Protein AF-A0A965Y9M8-F1 (afdb_monomer)

Sequence (93 aa):
MVDLRAIVDTLVEIGFMQVILPFILVYAVTYAILQKSKIFSYDSGSSEPGHVKNVNAIIAFVFGVFVVASITTVNAIESLIVGISLVLIFILV

Radius of gyration: 20.88 Å; Cα contacts (8 Å, |Δi|>4): 40; chains: 1; bounding box: 46×51×54 Å

Structure (mmCIF, N/CA/C/O backbone):
data_AF-A0A965Y9M8-F1
#
_entry.id   AF-A0A965Y9M8-F1
#
loop_
_atom_site.group_PDB
_atom_site.id
_atom_site.type_symbol
_atom_site.label_atom_id
_atom_site.label_alt_id
_atom_site.label_comp_id
_atom_site.label_asym_id
_atom_site.label_entity_id
_atom_site.label_seq_id
_atom_site.pdbx_PDB_ins_code
_atom_site.Cartn_x
_atom_site.Cartn_y
_atom_site.Cartn_z
_atom_site.occupancy
_atom_site.B_iso_or_equiv
_atom_site.auth_seq_id
_atom_site.auth_comp_id
_atom_site.auth_asym_id
_atom_site.auth_atom_id
_atom_site.pdbx_PDB_model_num
ATOM 1 N N . MET A 1 1 ? 12.602 -31.165 1.422 1.00 63.47 1 MET A N 1
ATOM 2 C CA . MET A 1 1 ? 12.620 -30.336 2.643 1.00 63.47 1 MET A CA 1
ATOM 3 C C . MET A 1 1 ? 12.382 -28.917 2.164 1.00 63.47 1 MET A C 1
ATOM 5 O O . MET A 1 1 ? 13.081 -28.506 1.252 1.00 63.47 1 MET A O 1
ATOM 9 N N . VAL A 1 2 ? 11.302 -28.261 2.590 1.00 76.56 2 VAL A N 1
ATOM 10 C CA . VAL A 1 2 ? 10.966 -26.924 2.074 1.00 76.56 2 VAL A CA 1
ATOM 11 C C . VAL A 1 2 ? 11.921 -25.924 2.720 1.00 76.56 2 VAL A C 1
ATOM 13 O O . VAL A 1 2 ? 11.847 -25.704 3.927 1.00 76.56 2 VAL A O 1
ATOM 16 N N . ASP A 1 3 ? 12.836 -25.369 1.928 1.00 90.38 3 ASP A N 1
ATOM 17 C CA . ASP A 1 3 ? 13.780 -24.351 2.384 1.00 90.38 3 ASP A CA 1
ATOM 18 C C . ASP A 1 3 ? 13.091 -22.989 2.512 1.00 90.38 3 ASP A C 1
ATOM 20 O O . ASP A 1 3 ? 12.255 -22.618 1.687 1.00 90.38 3 ASP A O 1
ATOM 24 N N . LEU A 1 4 ? 13.483 -22.202 3.520 1.00 89.19 4 LEU A N 1
ATOM 25 C CA . LEU A 1 4 ? 12.942 -20.857 3.765 1.00 89.19 4 LEU A CA 1
ATOM 26 C C . LEU A 1 4 ? 13.042 -19.957 2.523 1.00 89.19 4 LEU A C 1
ATOM 28 O O . LEU A 1 4 ? 12.145 -19.163 2.252 1.00 89.19 4 LEU A O 1
ATOM 32 N N . ARG A 1 5 ? 14.107 -20.129 1.734 1.00 88.69 5 ARG A N 1
ATOM 33 C CA . ARG A 1 5 ? 14.316 -19.411 0.475 1.00 88.69 5 ARG A CA 1
ATOM 34 C C . ARG A 1 5 ? 13.213 -19.701 -0.546 1.00 88.69 5 ARG A C 1
ATOM 36 O O . ARG A 1 5 ? 12.686 -18.766 -1.127 1.00 88.69 5 ARG A O 1
ATOM 43 N N . ALA A 1 6 ? 12.792 -20.960 -0.679 1.00 90.75 6 ALA A N 1
ATOM 44 C CA . ALA A 1 6 ? 11.715 -21.338 -1.594 1.00 90.75 6 ALA A CA 1
ATOM 45 C C . ALA A 1 6 ? 10.368 -20.715 -1.189 1.00 90.75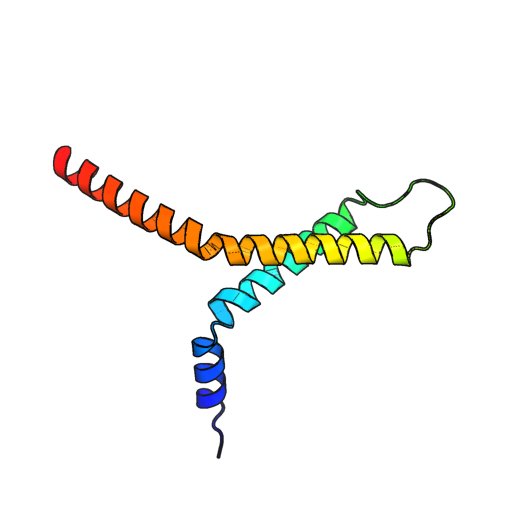 6 ALA A C 1
ATOM 47 O O . ALA A 1 6 ? 9.591 -20.305 -2.047 1.00 90.75 6 ALA A O 1
ATOM 48 N N . ILE A 1 7 ? 10.102 -20.591 0.117 1.00 88.75 7 ILE A N 1
ATOM 49 C CA . ILE A 1 7 ? 8.891 -19.930 0.629 1.00 88.75 7 ILE A CA 1
ATOM 50 C C . ILE A 1 7 ? 8.923 -18.430 0.319 1.00 88.75 7 ILE A C 1
ATOM 52 O O . ILE A 1 7 ? 7.920 -17.876 -0.123 1.00 88.75 7 ILE A O 1
ATOM 56 N N . VAL A 1 8 ? 10.068 -17.778 0.537 1.00 89.00 8 VAL A N 1
ATOM 57 C CA . VAL A 1 8 ? 10.237 -16.348 0.242 1.00 89.00 8 VAL A CA 1
ATOM 58 C C . VAL A 1 8 ? 10.104 -16.082 -1.255 1.00 89.00 8 VAL A C 1
ATOM 60 O O . VAL A 1 8 ? 9.364 -15.178 -1.630 1.00 89.00 8 VAL A O 1
ATOM 63 N N . ASP A 1 9 ? 10.743 -16.890 -2.099 1.00 89.69 9 ASP A N 1
ATOM 64 C CA . ASP A 1 9 ? 10.654 -16.756 -3.556 1.00 89.69 9 ASP A CA 1
ATOM 65 C C . ASP A 1 9 ? 9.200 -16.927 -4.029 1.00 89.69 9 ASP A C 1
ATOM 67 O O . ASP A 1 9 ? 8.698 -16.101 -4.789 1.00 89.69 9 ASP A O 1
ATOM 71 N N . THR A 1 10 ? 8.469 -17.897 -3.467 1.00 88.50 10 THR A N 1
ATOM 72 C CA . THR A 1 10 ? 7.031 -18.071 -3.740 1.00 88.50 10 THR A CA 1
ATOM 73 C C . THR A 1 10 ? 6.223 -16.837 -3.320 1.00 88.50 10 THR A C 1
ATOM 75 O O . THR A 1 10 ? 5.346 -16.393 -4.055 1.00 88.50 10 THR A O 1
ATOM 78 N N . LEU A 1 11 ? 6.516 -16.244 -2.154 1.00 86.44 11 LEU A N 1
ATOM 79 C CA . LEU A 1 11 ? 5.855 -15.019 -1.681 1.00 86.44 11 LEU A CA 1
ATOM 80 C C . LEU A 1 11 ? 6.125 -13.817 -2.599 1.00 86.44 11 LEU A C 1
ATOM 82 O O . LEU A 1 11 ? 5.246 -12.981 -2.816 1.00 86.44 11 LEU A O 1
ATOM 86 N N . VAL A 1 12 ? 7.338 -13.715 -3.133 1.00 86.94 12 VAL A N 1
ATOM 87 C CA . VAL A 1 12 ? 7.699 -12.660 -4.082 1.00 86.94 12 VAL A CA 1
ATOM 88 C C . VAL A 1 12 ? 6.968 -12.862 -5.409 1.00 86.94 12 VAL A C 1
ATOM 90 O O . VAL A 1 12 ? 6.394 -11.902 -5.922 1.00 86.94 12 VAL A O 1
ATOM 93 N N . GLU A 1 13 ? 6.913 -14.091 -5.924 1.00 87.25 13 GLU A N 1
ATOM 94 C CA . GLU A 1 13 ? 6.234 -14.421 -7.185 1.00 87.25 13 GLU A CA 1
ATOM 95 C C . GLU A 1 13 ? 4.723 -14.173 -7.143 1.00 87.25 13 GLU A C 1
ATOM 97 O O . GLU A 1 13 ? 4.164 -13.650 -8.105 1.00 87.25 13 GLU A O 1
ATOM 102 N N . ILE A 1 14 ? 4.053 -14.454 -6.019 1.00 87.19 14 ILE A N 1
ATOM 103 C CA . ILE A 1 14 ? 2.619 -14.140 -5.854 1.00 87.19 14 ILE A CA 1
ATOM 104 C C . ILE A 1 14 ? 2.343 -12.636 -5.686 1.00 87.19 14 ILE A C 1
ATOM 106 O O . ILE A 1 14 ? 1.197 -12.234 -5.485 1.00 87.19 14 ILE A O 1
ATOM 110 N N . GLY A 1 15 ? 3.377 -11.790 -5.725 1.00 83.19 15 GLY A N 1
ATOM 111 C CA . GLY A 1 15 ? 3.237 -10.342 -5.629 1.00 83.19 15 GLY A CA 1
ATOM 112 C C . GLY A 1 15 ? 3.007 -9.830 -4.207 1.00 83.19 15 GLY A C 1
ATOM 113 O O . GLY A 1 15 ? 2.516 -8.714 -4.042 1.00 83.19 15 GLY A O 1
ATOM 114 N N . PHE A 1 16 ? 3.384 -10.583 -3.164 1.00 87.94 16 PHE A N 1
ATOM 115 C CA . PHE A 1 16 ? 3.196 -10.170 -1.763 1.00 87.94 16 PHE A CA 1
ATOM 116 C C . PHE A 1 16 ? 3.806 -8.789 -1.482 1.00 87.94 16 PHE A C 1
ATOM 118 O O . PHE A 1 16 ? 3.164 -7.917 -0.897 1.00 87.94 16 PHE A O 1
ATOM 125 N N . MET A 1 17 ? 5.032 -8.564 -1.962 1.00 88.56 17 MET A N 1
ATOM 126 C CA . MET A 1 17 ? 5.738 -7.290 -1.796 1.00 88.56 17 MET A CA 1
ATOM 127 C C . MET A 1 17 ? 5.105 -6.146 -2.595 1.00 88.56 17 MET A C 1
ATOM 129 O O . MET A 1 17 ? 5.142 -5.003 -2.152 1.00 88.56 17 MET A O 1
ATOM 133 N N . GLN A 1 18 ? 4.523 -6.444 -3.757 1.00 87.50 18 GLN A N 1
ATOM 134 C CA . GLN A 1 18 ? 3.960 -5.434 -4.657 1.00 87.50 18 GLN A CA 1
ATOM 135 C C . GLN A 1 18 ? 2.514 -5.066 -4.302 1.00 87.50 18 GLN A C 1
ATOM 137 O O . GLN A 1 18 ? 2.065 -3.974 -4.631 1.00 87.50 18 GLN A O 1
ATOM 142 N N . VAL A 1 19 ? 1.789 -5.960 -3.625 1.00 90.56 19 VAL A N 1
ATOM 143 C CA . VAL A 1 19 ? 0.354 -5.815 -3.349 1.00 90.56 19 VAL A CA 1
ATOM 144 C C . VAL A 1 19 ? 0.068 -5.752 -1.853 1.00 90.56 19 VAL A C 1
ATOM 146 O O . VAL A 1 19 ? -0.509 -4.778 -1.372 1.00 90.56 19 VAL A O 1
ATOM 149 N N . ILE A 1 20 ? 0.482 -6.767 -1.090 1.00 91.94 20 ILE A N 1
ATOM 150 C CA . ILE A 1 20 ? 0.099 -6.895 0.323 1.00 91.94 20 ILE A CA 1
ATOM 151 C C . ILE A 1 20 ? 0.839 -5.887 1.196 1.00 91.94 20 ILE A C 1
ATOM 153 O O . ILE A 1 20 ? 0.227 -5.250 2.053 1.00 91.94 20 ILE A O 1
ATOM 157 N N . LEU A 1 21 ? 2.140 -5.706 0.976 1.00 92.88 21 LEU A N 1
ATOM 158 C CA . LEU A 1 21 ? 2.923 -4.751 1.755 1.00 92.88 21 LEU A CA 1
ATOM 159 C C . LEU A 1 21 ? 2.394 -3.302 1.637 1.00 92.88 21 LEU A C 1
ATOM 161 O O . LEU A 1 21 ? 2.107 -2.704 2.679 1.00 92.88 21 LEU A O 1
ATOM 165 N N . PRO A 1 22 ? 2.198 -2.730 0.428 1.00 92.44 22 PRO A N 1
ATOM 166 C CA . PRO A 1 22 ? 1.628 -1.389 0.303 1.00 92.44 22 PRO A CA 1
ATOM 167 C C . PRO A 1 22 ? 0.183 -1.317 0.806 1.00 92.44 22 PRO A C 1
ATOM 169 O O . PRO A 1 22 ? -0.182 -0.325 1.436 1.00 92.44 22 PRO A O 1
ATOM 172 N N . PHE A 1 23 ? -0.621 -2.370 0.618 1.00 95.44 23 PHE A N 1
ATOM 173 C CA . PHE A 1 23 ? -1.976 -2.440 1.168 1.00 95.44 23 PHE A CA 1
ATOM 174 C C . PHE A 1 23 ? -1.992 -2.273 2.691 1.00 95.44 23 PHE A C 1
ATOM 176 O O . PHE A 1 23 ? -2.711 -1.417 3.207 1.00 95.44 23 PHE A O 1
ATOM 183 N N . ILE A 1 24 ? -1.186 -3.062 3.412 1.00 96.00 24 ILE A N 1
ATOM 184 C CA . ILE A 1 24 ? -1.127 -3.022 4.881 1.00 96.00 24 ILE A CA 1
ATOM 185 C C . ILE A 1 24 ? -0.696 -1.633 5.354 1.00 96.00 24 ILE A C 1
ATOM 187 O O . ILE A 1 24 ? -1.265 -1.106 6.311 1.00 96.00 24 ILE A O 1
ATOM 191 N N . LEU A 1 25 ? 0.277 -1.023 4.672 1.00 96.19 25 LEU A N 1
ATOM 192 C CA . LEU A 1 25 ? 0.776 0.303 5.017 1.00 96.19 25 LEU A CA 1
ATOM 193 C C . LEU A 1 25 ? -0.308 1.375 4.852 1.00 96.19 25 LEU A C 1
ATOM 195 O O . LEU A 1 25 ? -0.567 2.135 5.786 1.00 96.19 25 LEU A O 1
ATOM 199 N N . VAL A 1 26 ? -0.988 1.407 3.704 1.00 97.00 26 VAL A N 1
ATOM 200 C CA . VAL A 1 26 ? -2.072 2.367 3.440 1.00 97.00 26 VAL A CA 1
ATOM 201 C C . VAL A 1 26 ? -3.239 2.146 4.395 1.00 97.00 26 VAL A C 1
ATOM 203 O O . VAL A 1 26 ? -3.758 3.115 4.950 1.00 97.00 26 VAL A O 1
ATOM 206 N N . TYR A 1 27 ? -3.624 0.890 4.630 1.00 97.50 27 TYR A N 1
ATOM 207 C CA . TYR A 1 27 ? -4.680 0.536 5.571 1.00 97.50 27 TYR A CA 1
ATOM 208 C C . TYR A 1 27 ? -4.360 1.057 6.975 1.00 97.50 27 TYR A C 1
ATOM 210 O O . TYR A 1 27 ? -5.162 1.782 7.562 1.00 97.50 27 TYR A O 1
ATOM 218 N N . ALA A 1 28 ? -3.174 0.741 7.502 1.00 96.88 28 ALA A N 1
ATOM 219 C CA . ALA A 1 28 ? -2.781 1.114 8.856 1.00 96.88 28 ALA A CA 1
ATOM 220 C C . ALA A 1 28 ? -2.706 2.637 9.032 1.00 96.88 28 ALA A C 1
ATOM 222 O O . ALA A 1 28 ? -3.238 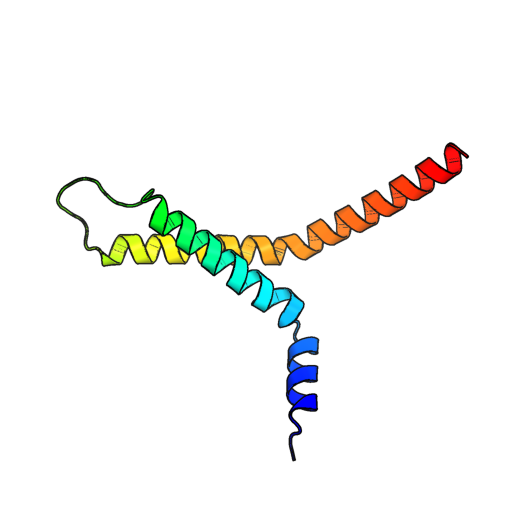3.173 10.006 1.00 96.88 28 ALA A O 1
ATOM 223 N N . VAL A 1 29 ? -2.094 3.340 8.075 1.00 97.31 29 VAL A N 1
ATOM 224 C CA . VAL A 1 29 ? -1.977 4.803 8.102 1.00 97.31 29 VAL A CA 1
ATOM 225 C C . VAL A 1 29 ? -3.355 5.458 8.004 1.00 97.31 29 VAL A C 1
ATOM 227 O O . VAL A 1 29 ? -3.691 6.297 8.838 1.00 97.31 29 VAL A O 1
ATOM 230 N N . THR A 1 30 ? -4.184 5.046 7.043 1.00 96.12 30 THR A N 1
ATOM 231 C CA . THR A 1 30 ? -5.534 5.601 6.854 1.00 96.12 30 THR A CA 1
ATOM 232 C C . THR A 1 30 ? -6.402 5.346 8.081 1.00 96.12 30 THR A C 1
ATOM 234 O O . THR A 1 30 ? -7.021 6.272 8.602 1.00 96.12 30 THR A O 1
ATOM 237 N N . TYR A 1 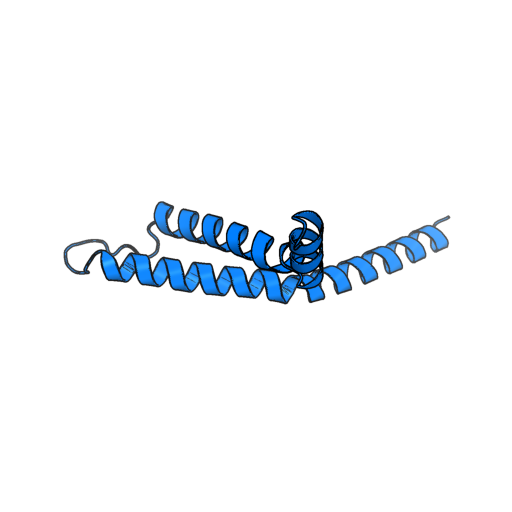31 ? -6.395 4.120 8.608 1.00 94.62 31 TYR A N 1
ATOM 238 C CA . TYR A 1 31 ? -7.134 3.766 9.817 1.00 94.62 31 TYR A CA 1
ATOM 239 C C . TYR A 1 31 ? -6.700 4.619 11.018 1.00 94.62 31 TYR A C 1
ATOM 241 O O . TYR A 1 31 ? -7.544 5.181 11.718 1.00 94.62 31 TYR A O 1
ATOM 249 N N . ALA A 1 32 ? -5.389 4.782 11.229 1.00 94.19 32 ALA A N 1
ATOM 250 C CA . ALA A 1 32 ? -4.854 5.601 12.313 1.00 94.19 32 ALA A CA 1
ATOM 251 C C . ALA A 1 32 ? -5.246 7.083 12.175 1.00 94.19 32 ALA A C 1
ATOM 253 O O . ALA A 1 32 ? -5.609 7.722 13.166 1.00 94.19 32 ALA A O 1
ATOM 254 N N . ILE A 1 33 ? -5.227 7.628 10.954 1.00 94.94 33 ILE A N 1
ATOM 255 C CA . ILE A 1 33 ? -5.664 9.003 10.671 1.00 94.94 33 ILE A CA 1
ATOM 256 C C . ILE A 1 33 ? -7.160 9.168 10.966 1.00 94.94 33 ILE A C 1
ATOM 258 O O . ILE A 1 33 ? -7.547 10.120 11.648 1.00 94.94 33 ILE A O 1
ATOM 262 N N . LEU A 1 34 ? -8.009 8.239 10.516 1.00 91.44 34 LEU A N 1
ATOM 263 C CA . LEU A 1 34 ? -9.455 8.267 10.776 1.00 91.44 34 LEU A CA 1
ATOM 264 C C . LEU A 1 34 ? -9.773 8.150 12.272 1.00 91.44 34 LEU A C 1
ATOM 266 O O . LEU A 1 34 ? -10.669 8.823 12.783 1.00 91.44 34 LEU A O 1
ATOM 270 N N . GLN A 1 35 ? -8.999 7.349 13.005 1.00 88.44 35 GLN A N 1
ATOM 271 C CA . GLN A 1 35 ? -9.150 7.215 14.450 1.00 88.44 35 GLN A CA 1
ATOM 272 C C . GLN A 1 35 ? -8.709 8.480 15.202 1.00 88.44 35 GLN A C 1
ATOM 274 O O . GLN A 1 35 ? -9.387 8.898 16.141 1.00 88.44 35 GLN A O 1
ATOM 279 N N . LYS A 1 36 ? -7.601 9.112 14.793 1.00 88.88 36 LYS A N 1
ATOM 280 C CA . LYS A 1 36 ? -7.086 10.337 15.427 1.00 88.88 36 LYS A CA 1
ATOM 281 C C . LYS A 1 36 ? -7.950 11.561 15.122 1.00 88.88 36 LYS A C 1
ATOM 283 O O . LYS A 1 36 ? -8.142 12.399 15.998 1.00 88.88 36 LYS A O 1
ATOM 288 N N . SER A 1 37 ? -8.459 11.660 13.897 1.00 88.12 37 SER A N 1
ATOM 289 C CA . SER A 1 37 ? -9.276 12.793 13.445 1.00 88.12 37 SER A CA 1
ATOM 290 C C . SER A 1 37 ? -10.690 12.791 14.021 1.00 88.12 37 SER A C 1
ATOM 292 O O . SER A 1 37 ? -11.334 13.834 14.011 1.00 88.12 37 SER A O 1
ATOM 294 N N . LYS A 1 38 ? -11.174 11.648 14.533 1.00 82.44 38 LYS A N 1
ATOM 295 C CA . LYS A 1 38 ? -12.530 11.495 15.084 1.00 82.44 38 LYS A CA 1
ATOM 296 C C . LYS A 1 38 ? -13.642 11.947 14.119 1.00 82.44 38 LYS A C 1
ATOM 298 O O . LYS A 1 38 ? -14.740 12.243 14.572 1.00 82.44 38 LYS A O 1
ATOM 303 N N . ILE A 1 39 ? -13.394 11.921 12.804 1.00 81.88 39 ILE A N 1
ATOM 304 C CA . 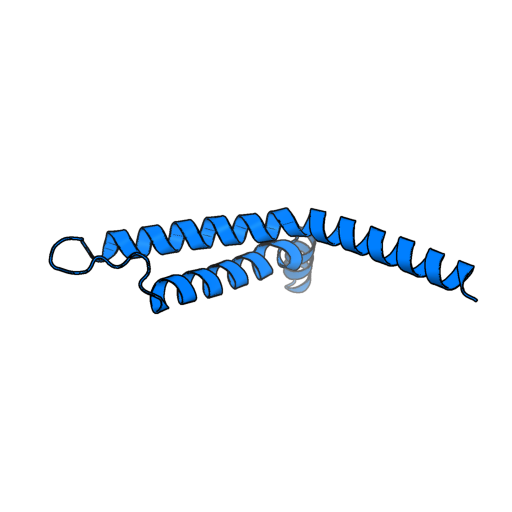ILE A 1 39 ? -14.345 12.354 11.758 1.00 81.88 39 ILE A CA 1
ATOM 305 C C . ILE A 1 39 ? -15.715 11.677 11.897 1.00 81.88 39 ILE A C 1
ATOM 307 O O . ILE A 1 39 ? -16.742 12.313 11.694 1.00 81.88 39 ILE A O 1
ATOM 311 N N . PHE A 1 40 ? -15.723 10.395 12.264 1.00 79.62 40 PHE A N 1
ATOM 312 C CA . PHE A 1 40 ? -16.940 9.594 12.422 1.00 79.62 40 PHE A CA 1
ATOM 313 C C . PHE A 1 40 ? -17.356 9.402 13.887 1.00 79.62 40 PHE A C 1
ATOM 315 O O . PHE A 1 40 ? -18.226 8.587 14.181 1.00 79.62 40 PHE A O 1
ATOM 322 N N . SER A 1 41 ? -16.714 10.098 14.833 1.00 66.31 41 SER A N 1
ATOM 323 C CA . SER A 1 41 ? -17.141 10.056 16.233 1.00 66.31 41 SER A CA 1
ATOM 324 C C . SER A 1 41 ? -18.351 10.964 16.412 1.00 66.31 41 SER A C 1
ATOM 326 O O . SER A 1 41 ? -18.256 12.166 16.188 1.00 66.31 41 SER A O 1
ATOM 328 N N . TYR A 1 42 ? -19.480 10.392 16.827 1.00 63.88 42 TYR A N 1
ATOM 329 C CA . TYR A 1 42 ? -20.653 11.177 17.194 1.00 63.88 42 TYR A CA 1
ATOM 330 C C . TYR A 1 42 ? -20.388 11.940 18.492 1.00 63.88 42 TYR A C 1
ATOM 332 O O . TYR A 1 42 ? -19.974 11.356 19.497 1.00 63.88 42 TYR A O 1
ATOM 340 N N . ASP A 1 43 ? -20.631 13.247 18.453 1.00 59.91 43 ASP A N 1
ATOM 341 C CA . ASP A 1 43 ? -20.700 14.078 19.644 1.00 59.91 43 ASP A CA 1
ATOM 342 C C . ASP A 1 43 ? -22.007 13.733 20.377 1.00 59.91 43 ASP A C 1
ATOM 344 O O . ASP A 1 43 ? -23.076 13.727 19.773 1.00 59.91 43 ASP A O 1
ATOM 348 N N . SER A 1 44 ? -21.930 13.461 21.6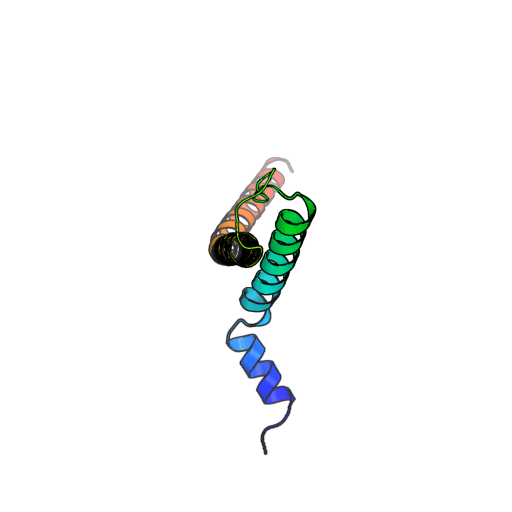78 1.00 50.41 44 SER A N 1
ATOM 349 C CA . SER A 1 44 ? -23.086 13.296 22.582 1.00 50.41 44 SER A CA 1
ATOM 350 C C . SER A 1 44 ? -23.943 12.012 22.455 1.00 50.41 44 SER A C 1
ATOM 352 O O . SER A 1 44 ? -24.872 11.894 21.663 1.00 50.41 44 SER A O 1
ATOM 354 N N . GLY A 1 45 ? -23.740 11.080 23.392 1.00 53.59 45 GLY A N 1
ATOM 355 C CA . GLY A 1 45 ? -24.847 10.389 24.077 1.00 53.59 45 GLY A CA 1
ATOM 356 C C . GLY A 1 45 ? -25.457 9.120 23.470 1.00 53.59 45 GLY A C 1
ATOM 357 O O . GLY A 1 45 ? -26.075 8.368 24.217 1.00 53.59 45 GLY A O 1
ATOM 358 N N . SER A 1 46 ? -25.290 8.810 22.185 1.00 56.16 46 SER A N 1
ATOM 359 C CA . SER A 1 46 ? -25.848 7.559 21.641 1.00 56.16 46 SER A CA 1
ATOM 360 C C . SER A 1 46 ? -25.128 7.098 20.384 1.00 56.16 46 SER A C 1
ATOM 362 O O . SER A 1 46 ? -25.422 7.547 19.286 1.00 56.16 46 SER A O 1
ATOM 364 N N . SER A 1 47 ? -24.155 6.206 20.544 1.00 51.06 47 SER A N 1
ATOM 365 C CA . SER A 1 47 ? -23.712 5.260 19.515 1.00 51.06 47 SER A CA 1
ATOM 366 C C . SER A 1 47 ? -22.699 4.328 20.151 1.00 51.06 47 SER A C 1
ATOM 368 O O . SER A 1 47 ? -21.727 4.778 20.759 1.00 51.06 47 SER A O 1
ATOM 370 N N . GLU A 1 48 ? -22.936 3.026 20.045 1.00 57.28 48 GLU A N 1
ATOM 371 C CA . GLU A 1 48 ? -22.023 2.032 20.584 1.00 57.28 48 GLU A CA 1
ATOM 372 C C . GLU A 1 48 ? -20.614 2.237 19.999 1.00 57.28 48 GLU A C 1
ATOM 374 O O . GLU A 1 48 ? -20.462 2.308 18.774 1.00 57.28 48 GLU A O 1
ATOM 379 N N . PRO A 1 49 ? -19.560 2.290 20.832 1.00 57.97 49 PRO A N 1
ATOM 380 C CA . PRO A 1 49 ? -18.186 2.513 20.377 1.00 57.97 49 PRO A CA 1
ATOM 381 C C . PRO A 1 49 ? -17.682 1.472 19.356 1.00 57.97 49 PRO A C 1
ATOM 383 O O . PRO A 1 49 ? -16.644 1.684 18.725 1.00 57.97 49 PRO A O 1
ATOM 386 N N . GLY A 1 50 ? -18.410 0.365 19.159 1.00 61.03 50 GLY A N 1
ATOM 387 C CA . GLY A 1 50 ? -18.164 -0.611 18.098 1.00 61.03 50 GLY A CA 1
ATOM 388 C C . GLY A 1 50 ? -18.494 -0.108 16.686 1.00 61.03 50 GLY A C 1
ATOM 389 O O . GLY A 1 50 ? -17.759 -0.423 15.753 1.00 61.03 50 GLY A O 1
ATOM 390 N N . HIS A 1 51 ? -19.532 0.718 16.504 1.00 65.69 51 HIS A N 1
ATOM 391 C CA . HIS A 1 51 ? -19.996 1.102 15.164 1.00 65.69 51 HIS A CA 1
ATOM 392 C C . HIS A 1 51 ? -18.990 2.017 14.440 1.00 65.69 51 HIS A C 1
ATOM 394 O O . HIS A 1 51 ? -18.676 1.808 13.271 1.00 65.69 51 HIS A O 1
ATOM 400 N N . VAL A 1 52 ? -18.384 2.966 15.164 1.00 68.50 52 VAL A N 1
ATOM 401 C CA . VAL A 1 52 ? -17.389 3.908 14.615 1.00 68.50 52 VAL A CA 1
ATOM 402 C C . VAL A 1 52 ? -16.087 3.202 14.209 1.00 68.50 52 VAL A C 1
ATOM 404 O O . VAL A 1 52 ? -15.511 3.505 13.164 1.00 68.50 52 VAL A O 1
ATOM 407 N N . LYS A 1 53 ? -15.624 2.222 15.000 1.00 73.94 53 LYS A N 1
ATOM 408 C CA . LYS A 1 53 ? -14.423 1.434 14.664 1.00 73.94 53 LYS A CA 1
ATOM 409 C C . LYS A 1 53 ? -14.622 0.612 13.391 1.00 73.94 53 LYS A C 1
ATOM 411 O O . LYS A 1 53 ? -13.713 0.552 12.565 1.00 73.94 53 LYS A O 1
ATOM 416 N N . ASN A 1 54 ? -15.813 0.041 13.216 1.00 83.00 54 ASN A N 1
ATOM 417 C CA . ASN A 1 54 ? -16.153 -0.745 12.033 1.00 83.00 54 ASN A CA 1
ATOM 418 C C . ASN A 1 54 ? -16.157 0.119 10.764 1.00 83.00 54 ASN A C 1
ATOM 420 O O . ASN A 1 54 ? -15.594 -0.286 9.751 1.00 83.00 54 ASN A O 1
ATOM 424 N N . VAL A 1 55 ? -16.706 1.337 10.831 1.00 88.62 55 VAL A N 1
ATOM 425 C CA . VAL A 1 55 ? -16.705 2.277 9.697 1.00 88.62 55 VAL A CA 1
ATOM 426 C C . VAL A 1 55 ? -15.281 2.694 9.320 1.00 88.62 55 VAL A C 1
ATOM 428 O O . VAL A 1 55 ? -14.912 2.611 8.149 1.00 88.62 55 VAL A O 1
ATOM 431 N N . ASN A 1 56 ? -14.443 3.059 10.296 1.00 91.06 56 ASN A N 1
ATOM 432 C CA . ASN A 1 56 ? -13.044 3.417 10.036 1.00 91.06 56 ASN A CA 1
ATOM 433 C C . ASN A 1 56 ? -12.264 2.274 9.371 1.00 91.06 56 ASN A C 1
ATOM 435 O O . ASN A 1 56 ? -11.478 2.521 8.457 1.00 91.06 56 ASN A O 1
ATOM 439 N N . ALA A 1 57 ? -12.484 1.032 9.814 1.00 93.00 57 ALA A N 1
ATOM 440 C CA . ALA A 1 57 ? -11.848 -0.149 9.237 1.00 93.00 57 ALA A CA 1
ATOM 441 C C . ALA A 1 57 ? -12.290 -0.386 7.786 1.00 93.00 57 ALA A C 1
ATOM 443 O O . ALA A 1 57 ? -11.445 -0.609 6.922 1.00 93.00 57 ALA A O 1
ATOM 444 N N . ILE A 1 58 ? -13.591 -0.278 7.494 1.00 94.94 58 ILE A N 1
ATOM 445 C CA . ILE A 1 58 ? -14.125 -0.443 6.133 1.00 94.94 58 ILE A CA 1
ATOM 446 C C . ILE A 1 58 ? -13.561 0.629 5.197 1.00 94.94 58 ILE A C 1
ATOM 448 O O . ILE A 1 58 ? -13.105 0.310 4.102 1.00 94.94 58 ILE A O 1
ATOM 452 N N . ILE A 1 59 ? -13.540 1.892 5.626 1.00 94.81 59 ILE A N 1
ATOM 453 C CA . ILE A 1 59 ? -13.007 2.984 4.804 1.00 94.81 59 ILE A CA 1
ATOM 454 C C . ILE A 1 59 ? -11.515 2.767 4.549 1.00 94.81 59 ILE A C 1
ATOM 456 O O . ILE A 1 59 ? -11.086 2.790 3.399 1.00 94.81 59 ILE A O 1
ATOM 460 N N . ALA A 1 60 ? -10.726 2.489 5.589 1.00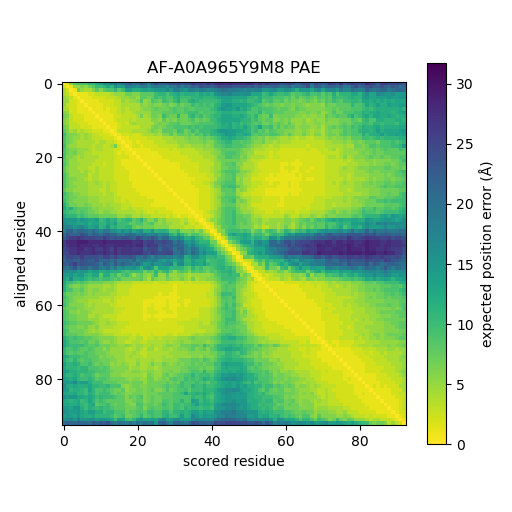 96.38 60 ALA A N 1
ATOM 461 C CA . ALA A 1 60 ? -9.300 2.213 5.433 1.00 96.38 60 ALA A CA 1
ATOM 462 C C . ALA A 1 60 ? -9.032 1.014 4.507 1.00 96.38 60 ALA A C 1
ATOM 464 O O . ALA A 1 60 ? -8.084 1.044 3.723 1.00 96.38 60 ALA A O 1
ATOM 465 N N . PHE A 1 61 ? -9.881 -0.016 4.555 1.00 96.94 61 PHE A N 1
ATOM 466 C CA . PHE A 1 61 ? -9.814 -1.167 3.656 1.00 96.94 61 PHE A CA 1
ATOM 467 C C . PHE A 1 61 ? -10.062 -0.767 2.198 1.00 96.94 61 PHE A C 1
ATOM 469 O O . PHE A 1 61 ? -9.253 -1.089 1.330 1.00 96.94 61 PHE A O 1
ATOM 476 N N . VAL A 1 62 ? -11.130 -0.011 1.931 1.00 97.06 62 VAL A N 1
ATOM 477 C CA . VAL A 1 62 ? -11.462 0.483 0.585 1.00 97.06 62 VAL A CA 1
ATOM 478 C C . VAL A 1 62 ? -10.335 1.356 0.024 1.00 97.06 62 VAL A C 1
ATOM 480 O O . VAL A 1 62 ? -9.923 1.162 -1.118 1.00 97.06 62 VAL A O 1
ATOM 483 N N . PHE A 1 63 ? -9.773 2.258 0.833 1.00 96.31 63 PHE A N 1
ATOM 484 C CA . PHE A 1 63 ? -8.613 3.065 0.441 1.00 96.31 63 PHE A CA 1
ATOM 485 C C . PHE A 1 63 ? -7.377 2.209 0.148 1.00 96.31 63 PHE A C 1
ATOM 487 O O . PHE A 1 63 ? -6.710 2.429 -0.861 1.00 96.31 63 PHE A O 1
ATOM 494 N N . GLY A 1 64 ? -7.093 1.208 0.986 1.00 95.88 64 GLY A N 1
ATOM 495 C CA . GLY A 1 64 ? -6.004 0.262 0.753 1.00 95.88 64 GLY A CA 1
ATOM 496 C C . GLY A 1 64 ? -6.136 -0.446 -0.596 1.00 95.88 64 GLY A C 1
ATOM 497 O O . GLY A 1 64 ? -5.176 -0.489 -1.365 1.00 95.88 64 GLY A O 1
ATOM 498 N N . VAL A 1 65 ? -7.332 -0.946 -0.923 1.00 94.50 65 VAL A N 1
ATOM 499 C CA . VAL A 1 65 ? -7.603 -1.600 -2.214 1.00 94.50 65 VAL A CA 1
ATOM 500 C C . VAL A 1 65 ? -7.472 -0.616 -3.380 1.00 94.50 65 VAL A C 1
ATOM 502 O O . VAL A 1 65 ? -6.869 -0.962 -4.396 1.00 94.50 65 VAL A O 1
ATOM 505 N N . PHE A 1 66 ? -7.978 0.615 -3.248 1.00 94.94 66 PHE A N 1
ATOM 506 C CA . PHE A 1 66 ? -7.861 1.623 -4.306 1.00 94.94 66 PHE A CA 1
ATOM 507 C C . PHE A 1 66 ? -6.415 1.978 -4.634 1.00 94.94 66 PHE A C 1
ATOM 509 O O . PHE A 1 66 ? -6.073 2.097 -5.813 1.00 94.94 66 PHE A O 1
ATOM 516 N N . VAL A 1 67 ? -5.560 2.125 -3.620 1.00 93.88 67 VAL A N 1
ATOM 517 C CA . VAL A 1 67 ? -4.143 2.418 -3.855 1.00 93.88 67 VAL A CA 1
ATOM 518 C C . VAL A 1 67 ? -3.487 1.270 -4.610 1.00 93.88 67 VAL A C 1
ATOM 520 O O . VAL A 1 67 ? -2.859 1.519 -5.633 1.00 93.88 67 VAL A O 1
ATOM 523 N N . VAL A 1 68 ? -3.702 0.024 -4.179 1.00 93.06 68 VAL A N 1
ATOM 524 C CA . VAL A 1 68 ? -3.174 -1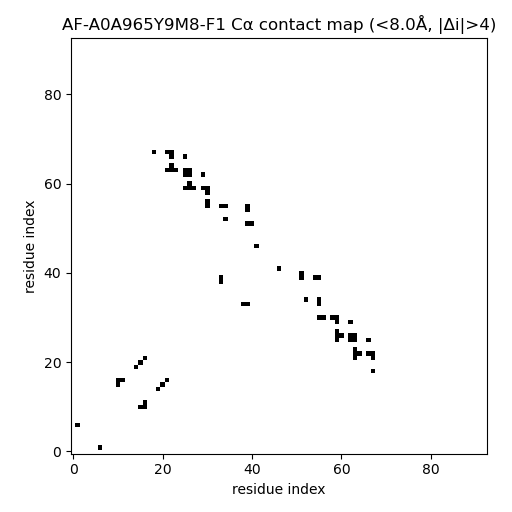.163 -4.872 1.00 93.06 68 VAL A CA 1
ATOM 525 C C . VAL A 1 68 ? -3.635 -1.221 -6.327 1.00 93.06 68 VAL A C 1
ATOM 527 O O . VAL A 1 68 ? -2.817 -1.420 -7.222 1.00 93.06 68 VAL A O 1
ATOM 530 N N . ALA A 1 69 ? -4.928 -1.013 -6.584 1.00 92.56 69 ALA A N 1
ATOM 531 C CA . ALA A 1 69 ? -5.473 -1.030 -7.940 1.00 92.56 69 ALA A CA 1
ATOM 532 C C . ALA A 1 69 ? -4.846 0.060 -8.828 1.00 92.56 69 ALA A C 1
ATOM 534 O O . ALA A 1 69 ? -4.581 -0.163 -10.011 1.00 92.56 69 ALA A O 1
ATOM 535 N N . SER A 1 70 ? -4.549 1.221 -8.240 1.00 92.62 70 SER A N 1
ATOM 536 C CA . SER A 1 70 ? -3.980 2.370 -8.946 1.00 92.62 70 SER A CA 1
ATOM 537 C C . SER A 1 70 ? -2.509 2.186 -9.327 1.00 92.62 70 SER A C 1
ATOM 539 O O . SER A 1 70 ? -2.065 2.850 -10.260 1.00 92.62 70 SER A O 1
ATOM 541 N N . ILE A 1 71 ? -1.761 1.277 -8.681 1.00 88.31 71 ILE A N 1
ATOM 542 C CA . ILE A 1 71 ? -0.322 1.053 -8.945 1.00 88.31 71 ILE A CA 1
ATOM 543 C C . ILE A 1 71 ? -0.062 0.820 -10.439 1.00 88.31 71 ILE A C 1
ATOM 545 O O . ILE A 1 71 ? 0.835 1.422 -11.021 1.00 88.31 71 ILE A O 1
ATOM 549 N N . THR A 1 72 ? -0.883 -0.005 -11.089 1.00 86.38 72 THR A N 1
ATOM 550 C CA . THR A 1 72 ? -0.734 -0.307 -12.524 1.00 86.38 72 THR A CA 1
ATOM 551 C C . THR A 1 72 ? -0.903 0.931 -13.405 1.00 86.38 72 THR A C 1
ATOM 553 O O . THR A 1 72 ? -0.157 1.123 -14.363 1.00 86.38 72 THR A O 1
ATOM 556 N N . THR A 1 73 ? -1.852 1.799 -13.055 1.00 90.00 73 THR A N 1
ATOM 557 C CA . THR A 1 73 ? -2.131 3.036 -13.789 1.00 90.00 73 THR A CA 1
ATOM 558 C C . THR A 1 73 ? -1.025 4.062 -13.564 1.00 90.00 73 THR A C 1
ATOM 560 O O . THR A 1 73 ? -0.577 4.696 -14.516 1.00 90.00 73 THR A O 1
ATOM 563 N N . VAL A 1 74 ? -0.538 4.189 -12.328 1.00 91.19 74 VAL A N 1
ATOM 564 C CA . VAL A 1 74 ? 0.583 5.076 -11.991 1.00 91.19 74 VAL A CA 1
ATOM 565 C C . VAL A 1 74 ? 1.841 4.657 -12.752 1.00 91.19 74 VAL A C 1
ATOM 567 O O . VAL A 1 74 ? 2.438 5.495 -13.419 1.00 91.19 74 VAL A O 1
ATOM 570 N N . ASN A 1 75 ? 2.174 3.364 -12.775 1.00 89.81 75 ASN A N 1
ATOM 571 C CA . ASN A 1 75 ? 3.333 2.853 -13.517 1.00 89.81 75 ASN A CA 1
ATOM 572 C C . ASN A 1 75 ? 3.227 3.121 -15.029 1.00 89.81 75 ASN A C 1
ATOM 574 O O . ASN A 1 75 ? 4.221 3.440 -15.684 1.00 89.81 75 ASN A O 1
ATOM 578 N N . ALA A 1 76 ? 2.022 3.013 -15.599 1.00 90.94 76 ALA A N 1
ATOM 579 C CA . ALA A 1 76 ? 1.793 3.340 -17.003 1.00 90.94 76 ALA A CA 1
ATOM 580 C C . ALA A 1 76 ? 2.044 4.832 -17.284 1.00 90.94 76 ALA A C 1
ATOM 582 O O . ALA A 1 76 ? 2.697 5.177 -18.269 1.00 90.94 76 ALA A O 1
ATOM 583 N N . ILE A 1 77 ? 1.577 5.715 -16.397 1.00 94.38 77 ILE A N 1
ATOM 584 C CA . ILE A 1 77 ? 1.817 7.159 -16.496 1.00 94.38 77 ILE A CA 1
ATOM 585 C C . ILE A 1 77 ? 3.311 7.473 -16.354 1.00 94.38 77 ILE A C 1
ATOM 587 O O . ILE A 1 77 ? 3.842 8.246 -17.148 1.00 94.38 77 ILE A O 1
ATOM 591 N N . GLU A 1 78 ? 4.008 6.855 -15.399 1.00 94.31 78 GLU A N 1
ATOM 592 C CA . GLU A 1 78 ? 5.453 7.034 -15.217 1.00 94.31 78 GLU A CA 1
ATOM 593 C C . GLU A 1 78 ? 6.233 6.660 -16.480 1.00 94.31 78 GLU A C 1
ATOM 595 O O . GLU A 1 78 ? 7.074 7.433 -16.940 1.00 94.31 78 GLU A O 1
ATOM 600 N N . SER A 1 79 ? 5.905 5.522 -17.100 1.00 93.38 79 SER A N 1
ATOM 601 C CA . SER A 1 79 ? 6.542 5.095 -18.349 1.00 93.38 79 SER A CA 1
ATOM 602 C C . SER A 1 79 ? 6.336 6.110 -19.482 1.00 93.38 79 SER A C 1
ATOM 604 O O . SER A 1 79 ? 7.283 6.431 -20.205 1.00 93.38 79 SER A O 1
ATOM 606 N N . LEU A 1 80 ? 5.131 6.677 -19.600 1.00 94.88 80 LEU A N 1
ATOM 607 C CA . LEU A 1 80 ? 4.829 7.714 -20.590 1.00 94.88 80 LEU A CA 1
ATOM 608 C C . LEU A 1 80 ? 5.602 9.012 -20.326 1.00 94.88 80 LEU A C 1
ATOM 610 O O . LEU A 1 80 ? 6.167 9.584 -21.259 1.00 94.88 80 LEU A O 1
ATOM 614 N N . ILE A 1 81 ? 5.667 9.467 -19.071 1.00 95.69 81 ILE A N 1
ATOM 615 C CA . ILE A 1 81 ? 6.391 10.688 -18.686 1.00 95.69 81 ILE A CA 1
ATOM 616 C C . ILE A 1 81 ? 7.882 10.557 -19.002 1.00 95.69 81 ILE A C 1
ATOM 618 O O . ILE A 1 81 ? 8.478 11.494 -19.539 1.00 95.69 81 ILE A O 1
ATOM 622 N N . VAL A 1 82 ? 8.486 9.401 -18.710 1.00 95.75 82 VAL A N 1
ATOM 623 C CA . VAL A 1 82 ? 9.895 9.132 -19.033 1.00 95.75 82 VAL A CA 1
ATOM 624 C C . VAL A 1 82 ? 10.120 9.183 -20.546 1.00 95.75 82 VAL A C 1
ATOM 626 O O . VAL A 1 82 ? 11.065 9.829 -21.001 1.00 95.75 82 VAL A O 1
ATOM 629 N N . GLY A 1 83 ? 9.228 8.575 -21.335 1.00 93.38 83 GLY A N 1
ATOM 630 C CA . GLY A 1 83 ? 9.297 8.612 -22.798 1.00 93.38 83 GLY A CA 1
ATOM 631 C C . GLY A 1 83 ? 9.215 10.032 -23.365 1.00 93.38 83 GLY A C 1
ATOM 632 O O . GLY A 1 83 ? 10.055 10.425 -24.173 1.00 93.38 83 GLY A O 1
ATOM 633 N N . ILE A 1 84 ? 8.255 10.833 -22.894 1.00 95.19 84 ILE A N 1
ATOM 634 C CA . ILE A 1 84 ? 8.105 12.239 -23.306 1.00 95.19 84 ILE A CA 1
ATOM 635 C C . ILE A 1 84 ? 9.345 13.050 -22.915 1.00 95.19 84 ILE A C 1
ATOM 637 O O . ILE A 1 84 ? 9.835 13.850 -23.710 1.00 95.19 84 ILE A O 1
ATOM 641 N N . SER A 1 85 ? 9.881 12.820 -21.716 1.00 94.94 85 SER A N 1
ATOM 642 C CA . SER A 1 85 ? 11.066 13.519 -21.213 1.00 94.94 85 SER A CA 1
ATOM 643 C C . SER A 1 85 ? 12.305 13.230 -22.067 1.00 94.94 85 SER A C 1
ATOM 645 O O . SER A 1 85 ? 13.044 14.153 -22.399 1.00 94.94 85 SER A O 1
ATOM 647 N N . LEU A 1 86 ? 12.509 11.977 -22.491 1.00 95.12 86 LEU A N 1
ATOM 648 C CA . LEU A 1 86 ? 13.596 11.612 -23.408 1.00 95.12 86 LEU A CA 1
ATOM 649 C C . LEU A 1 86 ? 13.450 12.279 -24.779 1.00 95.12 86 LEU A C 1
ATOM 651 O O . LEU A 1 86 ? 14.431 12.797 -25.310 1.00 95.12 86 LEU A O 1
ATOM 655 N N . VAL A 1 87 ? 12.235 12.306 -25.334 1.00 95.56 87 VAL A N 1
ATOM 656 C CA . VAL A 1 87 ? 11.961 12.987 -26.610 1.00 95.56 87 VAL A CA 1
ATOM 657 C C . VAL A 1 87 ? 12.247 14.485 -26.499 1.00 95.56 87 VAL A C 1
ATOM 659 O O . VAL A 1 87 ? 12.872 15.052 -27.390 1.00 95.56 87 VAL A O 1
ATOM 662 N N . LEU A 1 88 ? 11.848 15.123 -25.396 1.00 94.88 88 LEU A N 1
ATOM 663 C CA . LEU A 1 88 ? 12.133 16.538 -25.156 1.00 94.88 88 LEU A CA 1
ATO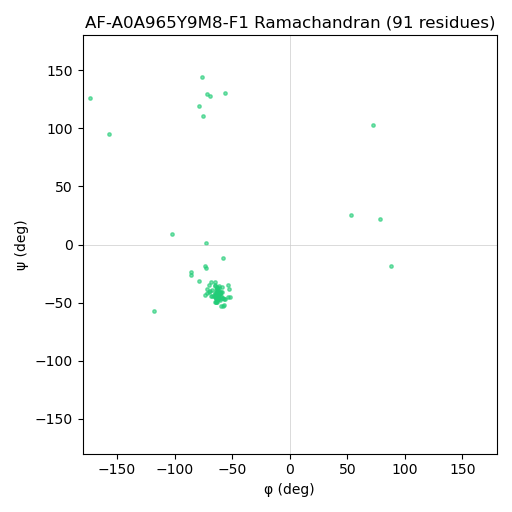M 664 C C . LEU A 1 88 ? 13.637 16.822 -25.075 1.00 94.88 88 LEU A C 1
ATOM 666 O O . LEU A 1 88 ? 14.095 17.780 -25.691 1.00 94.88 88 LEU A O 1
ATOM 670 N N . ILE A 1 89 ? 14.406 15.989 -24.366 1.00 96.62 89 ILE A N 1
ATOM 671 C CA . ILE A 1 89 ? 15.868 16.131 -24.286 1.00 96.62 89 ILE A CA 1
ATOM 672 C C . ILE A 1 89 ? 16.497 15.996 -25.676 1.00 96.62 89 ILE A C 1
ATOM 674 O O . ILE A 1 89 ? 17.354 16.797 -26.029 1.00 96.62 89 ILE A O 1
ATOM 678 N N . PHE A 1 90 ? 16.050 15.025 -26.475 1.00 95.19 90 PHE A N 1
ATOM 679 C CA . PHE A 1 90 ? 16.574 14.803 -27.824 1.00 95.19 90 PHE A CA 1
ATOM 680 C C . PHE A 1 90 ? 16.283 15.958 -28.793 1.00 95.19 90 PHE A C 1
ATOM 682 O O . PHE A 1 90 ? 17.069 16.201 -29.696 1.00 95.19 90 PHE A O 1
ATOM 689 N N . ILE A 1 91 ? 15.155 16.656 -28.635 1.00 95.88 91 ILE A N 1
ATOM 690 C CA . ILE A 1 91 ? 14.809 17.811 -29.481 1.00 95.88 91 ILE A CA 1
ATOM 691 C C . ILE A 1 91 ? 15.5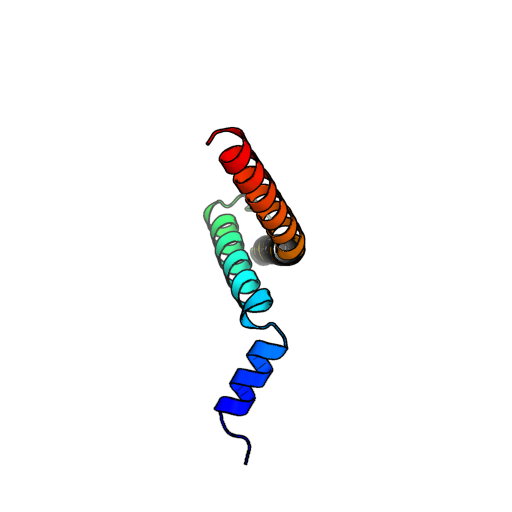71 19.075 -29.052 1.00 95.88 91 ILE A C 1
ATOM 693 O O . ILE A 1 91 ? 15.820 19.950 -29.879 1.00 95.88 91 ILE A O 1
ATOM 697 N N . LEU A 1 92 ? 15.877 19.207 -27.758 1.00 91.69 92 LEU A N 1
ATOM 698 C CA . LEU A 1 92 ? 16.474 20.414 -27.182 1.00 91.69 92 LEU A CA 1
ATOM 699 C C . LEU A 1 92 ? 18.010 20.445 -27.281 1.00 91.69 92 LEU A C 1
ATOM 701 O O . LEU A 1 92 ? 18.579 21.537 -27.284 1.00 91.69 92 LEU A O 1
ATOM 705 N N . VAL A 1 93 ? 18.657 19.276 -27.335 1.00 81.12 93 VAL A N 1
ATOM 706 C CA . VAL A 1 93 ? 20.111 19.094 -27.537 1.00 81.12 93 VAL A CA 1
ATOM 707 C C . VAL A 1 93 ? 20.436 19.011 -29.022 1.00 81.12 93 VAL A C 1
ATOM 709 O O . VAL A 1 93 ? 21.384 19.713 -29.439 1.00 81.12 93 VAL A O 1
#

Foldseek 3Di:
DDDPVNVVVVCVVVCCVLQVVQLVVQLVVQLVCCVVVCPVPDDDDDDDPVVSSVVSNVVSNVRSVVVSVCPVVVVVVVVVVVVVVVVVVVVVD

pLDDT: mean 86.93, std 12.1, range [50.41, 97.5]

Mean predicted aligned error: 7.95 Å

Nearest PDB structures (foldseek):
  7e8k-assembly2_C  TM=7.597E-01  e=7.554E+00  Planctomycetes bacterium GWF2_40_8

Secondary structure (DSSP, 8-state):
---HHHHHHHHHHTTIIIIIHHHHHHHHHHHHHHHHH-TTPPSSS---HHHHHHHHHHHHHHHHHHHHHHHHHHHHHHHHHHHHHHHHHHHH-

Solvent-accessible surface area (backbone atoms only — not comparable to full-atom values): 5274 Å² total; per-residue (Å²): 130,90,50,71,64,60,55,51,53,51,41,51,74,75,34,38,70,76,41,51,52,54,24,52,50,44,22,53,53,44,30,50,49,46,63,72,66,42,80,70,58,81,83,78,98,80,74,65,79,64,60,49,55,52,51,37,50,53,52,14,47,54,52,14,52,51,54,49,64,41,49,63,57,52,53,52,51,50,54,49,52,53,53,53,51,52,53,51,51,67,73,74,107